Protein AF-A0A7C1RF71-F1 (afdb_monomer_lite)

Structure (mmCIF, N/CA/C/O backbone):
data_AF-A0A7C1RF71-F1
#
_entry.id   AF-A0A7C1RF71-F1
#
loop_
_atom_site.group_PDB
_atom_site.id
_atom_site.type_symbol
_atom_site.label_atom_id
_atom_site.label_alt_id
_atom_site.label_comp_id
_atom_site.label_asym_id
_atom_site.label_entity_id
_atom_site.label_seq_id
_atom_site.pdbx_PDB_ins_code
_atom_site.Cartn_x
_atom_site.Cartn_y
_atom_site.Cartn_z
_atom_site.occupancy
_atom_site.B_iso_or_equiv
_atom_site.auth_seq_id
_atom_site.auth_comp_id
_atom_site.auth_asym_id
_atom_site.auth_atom_id
_atom_site.pdbx_PDB_model_num
ATOM 1 N N . MET A 1 1 ? 1.814 18.858 -8.498 1.00 50.31 1 MET A N 1
ATOM 2 C CA . MET A 1 1 ? 1.607 17.624 -7.717 1.00 50.31 1 MET A CA 1
ATOM 3 C C . MET A 1 1 ? 2.454 16.558 -8.390 1.00 50.31 1 MET A C 1
ATOM 5 O O . MET A 1 1 ? 2.471 16.549 -9.613 1.00 50.31 1 MET A O 1
ATOM 9 N N . ASP A 1 2 ? 3.241 15.791 -7.637 1.00 55.66 2 ASP A N 1
ATOM 10 C CA . ASP A 1 2 ? 4.167 14.794 -8.194 1.00 55.66 2 ASP A CA 1
ATOM 11 C C . ASP A 1 2 ? 3.355 13.602 -8.730 1.00 55.66 2 ASP A C 1
ATOM 13 O O . ASP A 1 2 ? 2.706 12.891 -7.962 1.00 55.66 2 ASP A O 1
ATOM 17 N N . GLU A 1 3 ? 3.328 13.398 -10.048 1.00 57.34 3 GLU A N 1
ATOM 18 C CA . GLU A 1 3 ? 2.501 12.356 -10.688 1.00 57.34 3 GLU A CA 1
ATOM 19 C C . GLU A 1 3 ? 2.840 10.950 -10.162 1.00 57.34 3 GLU A C 1
ATOM 21 O O . GLU A 1 3 ? 1.963 10.101 -10.032 1.00 57.34 3 GLU A O 1
ATOM 26 N N . LYS A 1 4 ? 4.093 10.730 -9.741 1.00 57.09 4 LYS A N 1
ATOM 27 C CA . LYS A 1 4 ? 4.547 9.453 -9.174 1.00 57.09 4 LYS A CA 1
ATOM 28 C C . LYS A 1 4 ? 3.933 9.138 -7.816 1.00 57.09 4 LYS A C 1
ATOM 30 O O . LYS A 1 4 ? 3.620 7.984 -7.564 1.00 57.09 4 LYS A O 1
ATOM 35 N N . LEU A 1 5 ? 3.746 10.135 -6.950 1.00 60.12 5 LEU A N 1
ATOM 36 C CA . LEU A 1 5 ? 3.077 9.931 -5.659 1.00 60.12 5 LEU A CA 1
ATOM 37 C C . LEU A 1 5 ? 1.615 9.513 -5.860 1.00 60.12 5 LEU A C 1
ATOM 39 O O . LEU A 1 5 ? 1.097 8.708 -5.095 1.00 60.12 5 LEU A O 1
ATOM 43 N N . THR A 1 6 ? 0.992 9.990 -6.941 1.00 70.94 6 THR A N 1
ATOM 44 C CA . THR A 1 6 ? -0.402 9.672 -7.278 1.00 70.94 6 THR A CA 1
ATOM 45 C C . THR A 1 6 ? -0.566 8.191 -7.643 1.00 70.94 6 THR A C 1
ATOM 47 O O . THR A 1 6 ? -1.479 7.544 -7.144 1.00 70.94 6 THR A O 1
ATOM 50 N N . GLU A 1 7 ? 0.364 7.613 -8.416 1.00 79.50 7 GLU A N 1
ATOM 51 C CA . GLU A 1 7 ? 0.329 6.177 -8.750 1.00 79.50 7 GLU A CA 1
ATOM 52 C C . GLU A 1 7 ? 0.455 5.280 -7.505 1.00 79.50 7 GLU A C 1
ATOM 54 O O . GLU A 1 7 ? -0.262 4.289 -7.377 1.00 79.50 7 GLU A O 1
ATOM 59 N N . TYR A 1 8 ? 1.338 5.625 -6.561 1.00 82.00 8 TYR A N 1
ATOM 60 C CA . TYR A 1 8 ? 1.485 4.853 -5.322 1.00 82.00 8 TYR A CA 1
ATOM 61 C C . TYR A 1 8 ? 0.258 4.979 -4.410 1.00 82.00 8 TYR A C 1
ATOM 63 O O . TYR A 1 8 ? -0.113 3.996 -3.771 1.00 82.00 8 TYR A O 1
ATOM 71 N N . GLU A 1 9 ? -0.375 6.155 -4.343 1.00 85.38 9 GLU A N 1
ATOM 72 C CA . GLU A 1 9 ? -1.626 6.344 -3.598 1.00 85.38 9 GLU A CA 1
ATOM 73 C C . GLU A 1 9 ? -2.767 5.506 -4.202 1.00 85.38 9 GLU A C 1
ATOM 75 O O . GLU A 1 9 ? -3.475 4.811 -3.471 1.00 85.38 9 GLU A O 1
ATOM 80 N N . ASP A 1 10 ? -2.919 5.501 -5.527 1.00 87.19 10 ASP A N 1
ATOM 81 C CA . ASP A 1 10 ? -3.960 4.717 -6.200 1.00 87.19 10 ASP A CA 1
ATOM 82 C C . ASP A 1 10 ? -3.767 3.206 -5.990 1.00 87.19 10 ASP A C 1
ATOM 84 O O . ASP A 1 10 ? -4.713 2.498 -5.628 1.00 87.19 10 ASP A O 1
ATOM 88 N N . GLU A 1 11 ? -2.537 2.706 -6.136 1.00 86.94 11 GLU A N 1
ATOM 89 C CA . GLU A 1 11 ? -2.205 1.291 -5.923 1.00 86.94 11 GLU A CA 1
ATOM 90 C C . GLU A 1 11 ? -2.350 0.874 -4.452 1.00 86.94 11 GLU A C 1
ATOM 92 O O . GLU A 1 11 ? -2.882 -0.198 -4.149 1.00 86.94 11 GLU A O 1
ATOM 97 N N . ALA A 1 12 ? -1.949 1.731 -3.508 1.00 88.38 12 ALA A N 1
ATOM 98 C CA . ALA A 1 12 ? -2.153 1.485 -2.082 1.00 88.38 12 ALA A CA 1
ATOM 99 C C . ALA A 1 12 ? -3.648 1.399 -1.740 1.00 88.38 12 ALA A C 1
ATOM 101 O O . ALA A 1 12 ? -4.077 0.503 -1.006 1.00 88.38 12 ALA A O 1
ATOM 102 N N . LEU A 1 13 ? -4.460 2.293 -2.310 1.00 89.88 13 LEU A N 1
ATOM 103 C CA . LEU A 1 13 ? -5.906 2.289 -2.130 1.00 89.88 13 LEU A CA 1
ATOM 104 C C . LEU A 1 13 ? -6.546 1.029 -2.732 1.00 89.88 13 LEU A C 1
ATOM 106 O O . LEU A 1 13 ? -7.427 0.432 -2.105 1.00 89.88 13 LEU A O 1
ATOM 110 N N . LEU A 1 14 ? -6.106 0.607 -3.922 1.00 90.12 14 LEU A N 1
ATOM 111 C CA . LEU A 1 14 ? -6.543 -0.635 -4.565 1.00 90.12 14 LEU A CA 1
ATOM 112 C C . LEU A 1 14 ? -6.198 -1.861 -3.712 1.00 90.12 14 LEU A C 1
ATOM 114 O O . LEU A 1 14 ? -7.073 -2.696 -3.477 1.00 90.12 14 LEU A O 1
ATOM 118 N N . LEU A 1 15 ? -4.971 -1.944 -3.192 1.00 89.06 15 LEU A N 1
ATOM 119 C CA . LEU A 1 15 ? -4.518 -3.041 -2.332 1.00 89.06 15 LEU A CA 1
ATOM 120 C C . LEU A 1 15 ? -5.363 -3.160 -1.062 1.00 89.06 15 LEU A C 1
ATOM 122 O O . LEU A 1 15 ? -5.877 -4.241 -0.760 1.00 89.06 15 LEU A O 1
ATOM 126 N N . VAL A 1 16 ? -5.562 -2.057 -0.337 1.00 89.50 16 VAL A N 1
ATOM 127 C CA . VAL A 1 16 ? -6.357 -2.058 0.902 1.00 89.50 16 VAL A CA 1
ATOM 128 C C . VAL A 1 16 ? -7.820 -2.411 0.621 1.00 89.50 16 VAL A C 1
ATOM 130 O O . VAL A 1 16 ? -8.418 -3.177 1.374 1.00 89.50 16 VAL A O 1
ATOM 133 N N . LYS A 1 17 ? -8.398 -1.925 -0.486 1.00 88.44 17 LYS A N 1
ATOM 134 C CA . LYS A 1 17 ? -9.773 -2.269 -0.892 1.00 88.44 17 LYS A CA 1
ATOM 135 C C . LYS A 1 17 ? -9.926 -3.726 -1.322 1.00 88.44 17 LYS A C 1
ATOM 137 O O . LYS A 1 17 ? -10.964 -4.323 -1.048 1.00 88.44 17 LYS A O 1
ATOM 142 N N . ALA A 1 18 ? -8.923 -4.292 -1.989 1.00 89.31 18 ALA A N 1
ATOM 143 C CA . ALA A 1 18 ? -8.923 -5.694 -2.394 1.00 89.31 18 ALA A CA 1
ATOM 144 C C . ALA A 1 18 ? -8.780 -6.635 -1.187 1.00 89.31 18 ALA A C 1
ATOM 146 O O . ALA A 1 18 ? -9.381 -7.711 -1.165 1.00 89.31 18 ALA A O 1
ATOM 147 N N . TYR A 1 19 ? -8.027 -6.217 -0.163 1.00 88.75 19 TYR A N 1
ATOM 148 C CA . TYR A 1 19 ? -7.718 -7.031 1.014 1.00 88.75 19 TYR A CA 1
ATOM 149 C C . TYR A 1 19 ? -7.983 -6.299 2.347 1.00 88.75 19 TYR A C 1
ATOM 151 O O . TYR A 1 19 ? -7.077 -6.164 3.173 1.00 88.75 19 TYR A O 1
ATOM 159 N N . PRO A 1 20 ? -9.233 -5.892 2.641 1.00 81.94 20 PRO A N 1
ATOM 160 C CA . PRO A 1 20 ? -9.546 -5.003 3.767 1.00 81.94 20 PRO A CA 1
ATOM 161 C C . PRO A 1 20 ? -9.302 -5.619 5.152 1.00 81.94 20 PRO A C 1
ATOM 163 O O . PRO A 1 20 ? -9.210 -4.898 6.135 1.00 81.94 20 PRO A O 1
ATOM 166 N N . LYS A 1 21 ? -9.200 -6.951 5.244 1.00 8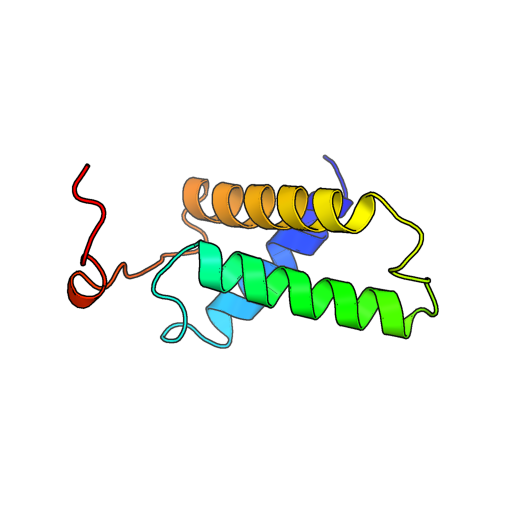4.88 21 LYS A N 1
ATOM 167 C CA . LYS A 1 21 ? -8.928 -7.686 6.495 1.00 84.88 21 LYS A CA 1
ATOM 168 C C . LYS A 1 21 ? -7.502 -8.227 6.591 1.00 84.88 21 LYS A C 1
ATOM 170 O O . LYS A 1 21 ? -7.197 -8.952 7.528 1.00 84.88 21 LYS A O 1
ATOM 175 N N . LYS A 1 22 ? -6.668 -7.973 5.579 1.00 86.12 22 LYS A N 1
ATOM 176 C CA . LYS A 1 22 ? -5.294 -8.487 5.529 1.00 86.12 22 LYS A CA 1
ATOM 177 C C . LYS A 1 22 ? -4.341 -7.608 6.327 1.00 86.12 22 LYS A C 1
ATOM 179 O O . LYS A 1 22 ? -3.396 -8.123 6.913 1.00 86.12 22 LYS A O 1
ATOM 184 N N . TYR A 1 23 ? -4.568 -6.299 6.286 1.00 87.94 23 TYR A N 1
ATOM 185 C CA . TYR A 1 23 ? -3.632 -5.311 6.795 1.00 87.94 23 TYR A CA 1
ATOM 186 C C . TYR A 1 23 ? -4.001 -4.899 8.214 1.00 87.94 23 TYR A C 1
ATOM 188 O O . TYR A 1 23 ? -5.030 -4.264 8.435 1.00 87.94 23 TYR A O 1
ATOM 196 N N . HIS A 1 24 ? -3.125 -5.241 9.155 1.00 87.06 24 HIS A N 1
ATOM 197 C CA . HIS A 1 24 ? -3.226 -4.820 10.553 1.00 87.06 24 HIS A CA 1
ATOM 198 C C . HIS A 1 24 ? -2.146 -3.802 10.920 1.00 87.06 24 HIS A C 1
ATOM 200 O O . HIS A 1 24 ? -2.190 -3.223 12.002 1.00 87.06 24 HIS A O 1
ATOM 206 N N . ARG A 1 25 ? -1.166 -3.588 10.032 1.00 86.19 25 ARG A N 1
ATOM 207 C CA . ARG A 1 25 ? -0.083 -2.615 10.191 1.00 86.19 25 ARG A CA 1
ATOM 208 C C . ARG A 1 25 ? 0.241 -1.907 8.883 1.00 86.19 25 ARG A C 1
ATOM 210 O O . ARG A 1 25 ? 0.135 -2.488 7.801 1.00 86.19 25 ARG A O 1
ATOM 217 N N . ILE A 1 26 ? 0.724 -0.674 9.000 1.00 85.62 26 ILE A N 1
ATOM 218 C CA . ILE A 1 26 ? 1.162 0.161 7.872 1.00 85.62 26 ILE A CA 1
ATOM 219 C C . ILE A 1 26 ? 2.270 -0.539 7.078 1.00 85.62 26 ILE A C 1
ATOM 221 O O . ILE A 1 26 ? 2.247 -0.568 5.848 1.00 85.62 26 ILE A O 1
ATOM 225 N N . GLU A 1 27 ? 3.220 -1.169 7.770 1.00 87.19 27 GLU A N 1
ATOM 226 C CA . GLU A 1 27 ? 4.371 -1.835 7.159 1.00 87.19 27 GLU A CA 1
ATOM 227 C C . GLU A 1 27 ? 3.977 -2.993 6.236 1.00 87.19 27 GLU A C 1
ATOM 229 O O . GLU A 1 27 ? 4.713 -3.307 5.301 1.00 87.19 27 GLU A O 1
ATOM 234 N N . GLU A 1 28 ? 2.829 -3.628 6.479 1.00 89.25 28 GLU A N 1
ATOM 235 C CA . GLU A 1 28 ? 2.323 -4.719 5.642 1.00 89.25 28 GLU A CA 1
ATOM 236 C C . GLU A 1 28 ? 1.834 -4.187 4.295 1.00 89.25 28 GLU A C 1
ATOM 238 O O . GLU A 1 28 ? 2.148 -4.771 3.259 1.00 89.25 28 GLU A O 1
ATOM 243 N N . ILE A 1 29 ? 1.157 -3.035 4.303 1.00 89.06 29 ILE A N 1
ATOM 244 C CA . ILE A 1 29 ? 0.728 -2.342 3.084 1.00 89.06 29 ILE A CA 1
ATOM 245 C C . ILE A 1 29 ? 1.954 -1.865 2.309 1.00 89.06 29 ILE A C 1
ATOM 247 O O . ILE A 1 29 ? 2.067 -2.146 1.122 1.00 89.06 29 ILE A O 1
ATOM 251 N N . ILE A 1 30 ? 2.909 -1.211 2.981 1.00 88.94 30 ILE A N 1
ATOM 252 C CA . ILE A 1 30 ? 4.141 -0.711 2.348 1.00 88.94 30 ILE A CA 1
ATOM 253 C C . ILE A 1 30 ? 4.918 -1.856 1.688 1.00 88.94 30 ILE A C 1
ATOM 255 O O . ILE A 1 30 ? 5.408 -1.715 0.566 1.00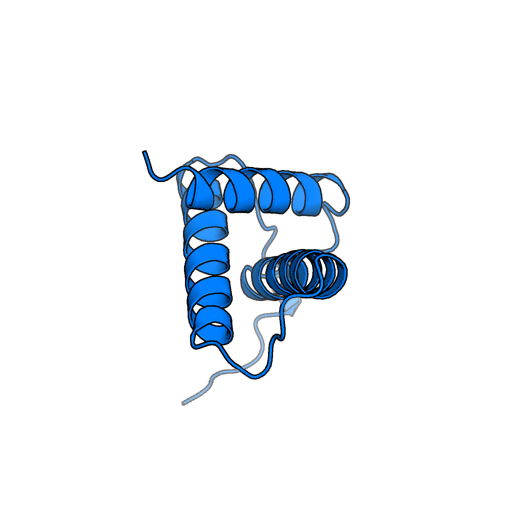 88.94 30 ILE A O 1
ATOM 259 N N . LYS A 1 31 ? 5.044 -3.002 2.369 1.00 86.94 31 LYS A N 1
ATOM 260 C CA . LYS A 1 31 ? 5.760 -4.168 1.842 1.00 86.94 31 LYS A CA 1
ATOM 261 C C . LYS A 1 31 ? 5.086 -4.727 0.590 1.00 86.94 31 LYS A C 1
ATOM 263 O O . LYS A 1 31 ? 5.781 -5.008 -0.387 1.00 86.94 31 LYS A O 1
ATOM 268 N N . ASP A 1 32 ? 3.767 -4.883 0.621 1.00 88.69 32 ASP A N 1
ATOM 269 C CA . ASP A 1 32 ? 3.004 -5.394 -0.516 1.00 88.69 32 ASP A CA 1
ATOM 270 C C . ASP A 1 32 ? 3.011 -4.412 -1.691 1.00 88.69 32 ASP A C 1
ATOM 272 O O . ASP A 1 32 ? 3.288 -4.815 -2.818 1.00 88.69 32 ASP A O 1
ATOM 276 N N . LEU A 1 33 ? 2.795 -3.123 -1.424 1.00 87.06 33 LEU A N 1
ATOM 277 C CA . LEU A 1 33 ? 2.837 -2.050 -2.417 1.00 87.06 33 LEU A CA 1
ATOM 278 C C . LEU A 1 33 ? 4.197 -1.989 -3.113 1.00 87.06 33 LEU A C 1
ATOM 280 O O . LEU A 1 33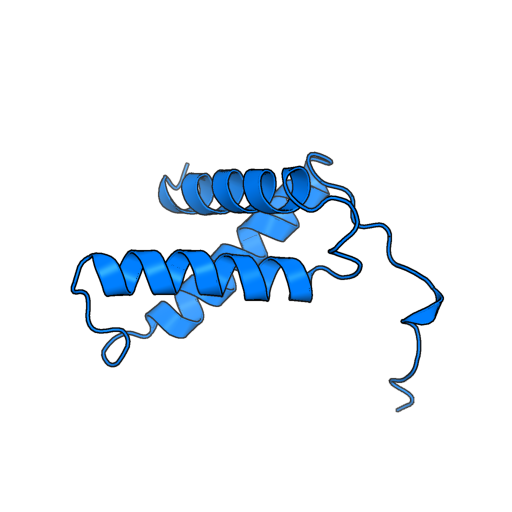 ? 4.278 -1.925 -4.340 1.00 87.06 33 LEU A O 1
ATOM 284 N N . ARG A 1 34 ? 5.281 -2.101 -2.338 1.00 83.44 34 ARG A N 1
ATOM 285 C CA . ARG A 1 34 ? 6.634 -2.206 -2.887 1.00 83.44 34 ARG A CA 1
ATOM 286 C C . ARG A 1 34 ? 6.786 -3.446 -3.764 1.00 83.44 34 ARG A C 1
ATOM 288 O O . ARG A 1 34 ? 7.420 -3.345 -4.808 1.00 83.44 34 ARG A O 1
ATOM 295 N N . SER A 1 35 ? 6.245 -4.598 -3.359 1.00 83.31 35 SER A N 1
ATOM 296 C CA . SER A 1 35 ? 6.323 -5.825 -4.163 1.00 83.31 35 SER A CA 1
ATOM 297 C C . SER A 1 35 ? 5.619 -5.649 -5.505 1.00 83.31 35 SER A C 1
ATOM 299 O O . SER A 1 35 ? 6.232 -5.901 -6.534 1.00 83.31 35 SER A O 1
ATOM 301 N N . VAL A 1 36 ? 4.385 -5.132 -5.501 1.00 81.25 36 VAL A N 1
ATOM 302 C CA . VAL A 1 36 ? 3.607 -4.869 -6.723 1.00 81.25 36 VAL A CA 1
ATOM 303 C C . VAL A 1 36 ? 4.359 -3.922 -7.656 1.00 81.25 36 VAL A C 1
ATOM 305 O O . VAL A 1 36 ? 4.495 -4.198 -8.849 1.00 81.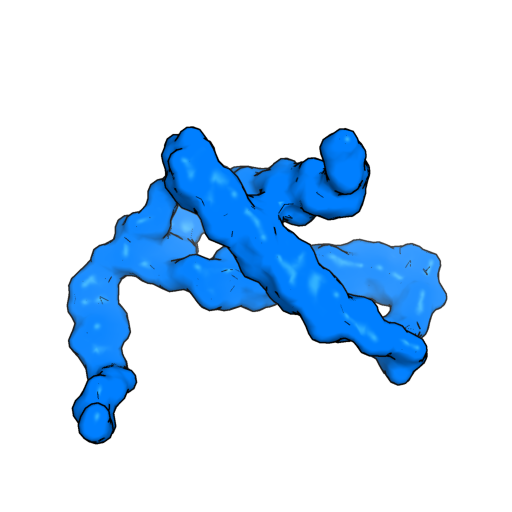25 36 VAL A O 1
ATOM 308 N N . TYR A 1 37 ? 4.915 -2.838 -7.114 1.00 76.56 37 TYR A N 1
ATOM 309 C CA . TYR A 1 37 ? 5.664 -1.882 -7.919 1.00 76.56 37 TYR A CA 1
ATOM 310 C C . TYR A 1 37 ? 6.957 -2.483 -8.476 1.00 76.56 37 TYR A C 1
ATOM 312 O O . TYR A 1 37 ? 7.271 -2.283 -9.645 1.00 76.56 37 TYR A O 1
ATOM 320 N N . MET A 1 38 ? 7.710 -3.241 -7.672 1.00 75.44 38 MET A N 1
ATOM 321 C CA . MET A 1 38 ? 8.931 -3.912 -8.129 1.00 75.44 38 MET A CA 1
ATOM 322 C C . MET A 1 38 ? 8.636 -4.966 -9.197 1.00 75.44 38 MET A C 1
ATOM 324 O O . MET A 1 38 ? 9.367 -5.029 -10.181 1.00 75.44 38 MET A O 1
ATOM 328 N N . ASP A 1 39 ? 7.556 -5.734 -9.059 1.00 77.31 39 ASP A N 1
ATOM 329 C CA . ASP A 1 39 ? 7.136 -6.717 -10.060 1.00 77.31 39 ASP A CA 1
ATOM 330 C C . ASP A 1 39 ? 6.762 -6.025 -11.380 1.00 77.31 39 ASP A C 1
ATOM 332 O O . ASP A 1 39 ? 7.225 -6.432 -12.448 1.00 77.31 39 ASP A O 1
ATOM 336 N N . ALA A 1 40 ? 6.013 -4.918 -11.320 1.00 73.69 40 ALA A N 1
ATOM 337 C CA . ALA A 1 40 ? 5.699 -4.097 -12.490 1.00 73.69 40 ALA A CA 1
ATOM 338 C C . ALA A 1 40 ? 6.954 -3.458 -13.117 1.00 73.69 40 ALA A C 1
ATOM 340 O O . ALA A 1 40 ? 7.077 -3.376 -14.342 1.00 73.69 40 ALA A O 1
ATOM 341 N N . TYR A 1 41 ? 7.909 -3.028 -12.290 1.00 72.44 41 TYR A N 1
ATOM 342 C CA . TYR A 1 41 ? 9.176 -2.439 -12.722 1.00 72.44 41 TYR A CA 1
ATOM 343 C C . TYR A 1 41 ? 10.061 -3.464 -13.446 1.00 72.44 41 TYR A C 1
ATOM 345 O O . TYR A 1 41 ? 10.567 -3.197 -14.538 1.00 72.44 41 TYR A O 1
ATOM 353 N N . LEU A 1 42 ? 10.179 -4.668 -12.879 1.00 71.06 42 LEU A N 1
ATOM 354 C CA . LEU A 1 42 ? 10.890 -5.799 -13.473 1.00 71.06 42 LEU A CA 1
ATOM 355 C C . LEU A 1 42 ? 10.219 -6.275 -14.766 1.00 71.06 42 LEU A C 1
ATOM 357 O O . LEU A 1 42 ? 10.911 -6.544 -15.748 1.00 71.06 42 LEU A O 1
ATOM 361 N N . ALA A 1 43 ? 8.884 -6.322 -14.810 1.00 76.38 43 ALA A N 1
ATOM 362 C CA . ALA A 1 43 ? 8.126 -6.688 -16.008 1.00 76.38 43 ALA A CA 1
ATOM 363 C C . ALA A 1 43 ? 8.351 -5.712 -17.177 1.00 76.38 43 ALA A C 1
ATOM 365 O O . ALA A 1 43 ? 8.282 -6.109 -18.339 1.00 76.38 43 ALA A O 1
ATOM 366 N N . ARG A 1 44 ? 8.685 -4.447 -16.887 1.00 74.81 44 ARG A N 1
ATOM 367 C CA . ARG A 1 44 ? 9.092 -3.442 -17.886 1.00 74.81 44 ARG A CA 1
ATOM 368 C C . ARG A 1 44 ? 10.552 -3.590 -18.345 1.00 74.81 44 ARG A C 1
ATOM 370 O O . ARG A 1 44 ? 11.026 -2.768 -19.124 1.00 74.81 44 ARG A O 1
ATOM 377 N N . GLY A 1 45 ? 11.264 -4.626 -17.894 1.00 71.38 45 GLY A N 1
ATOM 378 C CA . GLY A 1 45 ? 12.647 -4.918 -18.283 1.00 71.38 45 GLY A CA 1
ATOM 379 C C . GLY A 1 45 ? 13.688 -4.012 -17.622 1.00 71.38 45 GLY A C 1
ATOM 380 O O . GLY A 1 45 ? 14.830 -3.952 -18.077 1.00 71.38 45 GLY A O 1
ATOM 381 N N . LEU A 1 46 ? 13.306 -3.288 -16.567 1.00 66.50 46 LEU A N 1
ATOM 382 C CA . LEU A 1 46 ? 14.193 -2.380 -15.850 1.00 66.50 46 LEU A CA 1
ATOM 383 C C . LEU A 1 46 ? 14.961 -3.159 -14.770 1.00 66.50 46 LEU A C 1
ATOM 385 O O . LEU A 1 46 ? 14.374 -3.860 -13.948 1.00 66.50 46 LEU A O 1
ATOM 389 N N . ASP A 1 47 ? 16.295 -3.067 -14.785 1.00 61.91 47 ASP A N 1
ATOM 390 C CA . ASP A 1 47 ? 17.161 -3.837 -13.883 1.00 61.91 47 ASP A CA 1
ATOM 391 C C . ASP A 1 47 ? 17.124 -3.264 -12.458 1.00 61.91 47 ASP A C 1
ATOM 393 O O . ASP A 1 47 ? 17.734 -2.233 -12.161 1.00 61.91 47 ASP A O 1
ATOM 397 N N . ALA A 1 48 ? 16.436 -3.969 -11.556 1.00 58.66 48 ALA A N 1
ATOM 398 C CA . ALA A 1 48 ? 16.316 -3.606 -10.144 1.00 58.66 48 ALA A CA 1
ATOM 399 C C . ALA A 1 48 ? 17.666 -3.555 -9.399 1.00 58.66 48 ALA A C 1
ATOM 401 O O . ALA A 1 48 ? 17.748 -2.987 -8.310 1.00 58.66 48 ALA A O 1
ATOM 402 N N . ARG A 1 49 ? 18.744 -4.121 -9.968 1.00 57.09 49 ARG A N 1
ATOM 403 C CA . ARG A 1 49 ? 20.085 -4.135 -9.354 1.00 57.09 49 ARG A CA 1
ATOM 404 C C . ARG A 1 49 ? 20.840 -2.815 -9.471 1.00 57.09 49 ARG A C 1
ATOM 406 O O . ARG A 1 49 ? 21.879 -2.664 -8.832 1.00 57.09 49 ARG A O 1
ATOM 413 N N . ARG A 1 50 ? 20.365 -1.867 -10.286 1.00 51.09 50 ARG A N 1
ATOM 414 C CA . ARG A 1 50 ? 21.136 -0.664 -10.640 1.00 51.09 50 ARG A CA 1
ATOM 415 C C . ARG A 1 50 ? 20.719 0.608 -9.919 1.00 51.09 50 ARG A C 1
ATOM 417 O O . ARG A 1 50 ? 21.297 1.662 -10.166 1.00 51.09 50 ARG A O 1
ATOM 424 N N . THR A 1 51 ? 19.717 0.540 -9.058 1.00 49.75 51 THR A N 1
ATOM 425 C CA . THR A 1 51 ? 19.010 1.743 -8.649 1.00 49.75 51 THR A CA 1
ATOM 426 C C . THR A 1 51 ? 18.907 1.842 -7.137 1.00 49.75 51 THR A C 1
ATOM 428 O O . THR A 1 51 ? 18.244 1.037 -6.487 1.00 49.75 51 THR A O 1
ATOM 431 N N . SER A 1 52 ? 19.414 2.957 -6.616 1.00 52.53 52 SER A N 1
ATOM 432 C CA . SER A 1 52 ? 1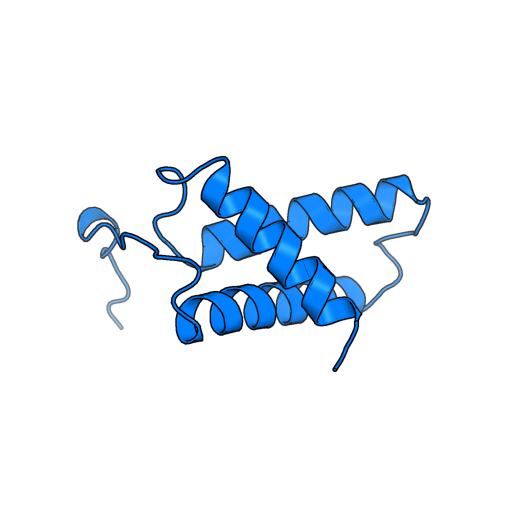8.926 3.632 -5.405 1.00 52.53 52 SER A CA 1
ATOM 433 C C . SER A 1 52 ? 17.389 3.765 -5.345 1.00 52.53 52 SER A C 1
ATOM 435 O O . SER A 1 52 ? 16.840 4.146 -4.319 1.00 52.53 52 SER A O 1
ATOM 437 N N . GLN A 1 53 ? 16.665 3.400 -6.413 1.00 53.03 53 GLN A N 1
ATOM 438 C CA . GLN A 1 53 ? 15.212 3.257 -6.449 1.00 53.03 53 GLN A CA 1
ATOM 439 C C . GLN A 1 53 ? 14.637 2.173 -5.538 1.00 53.03 53 GLN A C 1
ATOM 441 O O . GLN A 1 53 ? 13.449 2.242 -5.249 1.00 53.03 53 GLN A O 1
ATOM 446 N N . GLY A 1 54 ? 15.425 1.204 -5.058 1.00 55.91 54 GLY A N 1
ATOM 447 C CA . GLY A 1 54 ? 14.941 0.279 -4.025 1.00 55.91 54 GLY A CA 1
ATOM 448 C C . GLY A 1 54 ? 14.522 1.014 -2.745 1.00 55.91 54 GLY A C 1
ATOM 449 O O . GLY A 1 54 ? 13.500 0.667 -2.152 1.00 55.91 54 GLY A O 1
ATOM 450 N N . ASP A 1 55 ? 15.269 2.066 -2.394 1.00 61.75 55 ASP A N 1
ATOM 451 C CA . ASP A 1 55 ? 14.972 2.963 -1.277 1.00 61.75 55 ASP A CA 1
ATOM 452 C C . ASP A 1 55 ? 13.960 4.045 -1.675 1.00 61.75 55 ASP A C 1
ATOM 454 O O . ASP A 1 55 ? 13.051 4.329 -0.904 1.00 61.75 55 ASP A O 1
ATOM 458 N N . ILE A 1 56 ? 14.028 4.588 -2.902 1.00 59.88 56 ILE A N 1
ATOM 459 C CA . ILE A 1 56 ? 13.025 5.565 -3.384 1.00 59.88 56 ILE A CA 1
ATOM 460 C C . ILE A 1 56 ? 11.626 4.937 -3.429 1.00 59.88 56 ILE A C 1
ATOM 462 O O . ILE A 1 56 ? 10.660 5.587 -3.051 1.00 59.88 56 ILE A O 1
ATOM 466 N N . GLY A 1 57 ? 11.504 3.672 -3.840 1.00 73.00 57 GLY A N 1
ATOM 467 C CA . GLY A 1 57 ? 10.231 2.952 -3.855 1.00 73.00 57 GLY A CA 1
ATOM 468 C C . GLY A 1 57 ? 9.706 2.646 -2.454 1.00 73.00 57 GLY A C 1
ATOM 469 O O . GLY A 1 57 ? 8.499 2.615 -2.254 1.00 73.00 57 GLY A O 1
ATOM 470 N N . LEU A 1 58 ? 10.593 2.471 -1.466 1.00 78.44 58 LEU A N 1
ATOM 471 C CA . LEU A 1 58 ? 10.193 2.328 -0.066 1.00 78.44 58 LEU A CA 1
ATOM 472 C C . LEU A 1 58 ? 9.700 3.660 0.513 1.00 78.44 58 LEU A C 1
ATOM 474 O O . LEU A 1 58 ? 8.663 3.680 1.171 1.00 78.44 58 LEU A O 1
ATOM 478 N N . THR A 1 59 ? 10.420 4.755 0.256 1.00 82.44 59 THR A N 1
ATOM 479 C CA . THR A 1 59 ? 10.025 6.097 0.700 1.00 82.44 59 THR A CA 1
ATOM 480 C C . THR A 1 59 ? 8.711 6.521 0.052 1.00 82.44 59 THR A C 1
ATOM 482 O O . THR A 1 59 ? 7.789 6.888 0.767 1.00 82.44 59 THR A O 1
ATOM 485 N N . ALA A 1 60 ? 8.573 6.369 -1.268 1.00 81.88 60 ALA A N 1
ATOM 486 C CA . ALA A 1 60 ? 7.342 6.702 -1.985 1.00 81.88 60 ALA A CA 1
ATOM 487 C C . ALA A 1 60 ? 6.151 5.843 -1.529 1.00 81.88 60 ALA A C 1
ATOM 489 O O . ALA A 1 60 ? 5.060 6.363 -1.319 1.00 81.88 60 ALA A O 1
ATOM 490 N N . ALA A 1 61 ? 6.361 4.538 -1.308 1.00 84.94 61 ALA A N 1
ATOM 491 C CA . ALA A 1 61 ? 5.328 3.662 -0.759 1.00 84.94 61 ALA A CA 1
ATOM 492 C C . ALA A 1 61 ? 4.898 4.089 0.651 1.00 84.94 61 ALA A C 1
ATOM 494 O O . ALA A 1 61 ? 3.714 4.036 0.973 1.00 84.94 61 ALA A O 1
ATOM 495 N N . ARG A 1 62 ? 5.845 4.519 1.493 1.00 89.06 62 ARG A N 1
ATOM 496 C CA . ARG A 1 62 ? 5.541 5.031 2.831 1.00 89.06 62 ARG A CA 1
ATOM 497 C C . ARG A 1 62 ? 4.752 6.336 2.765 1.00 89.06 62 ARG A C 1
ATOM 499 O O . ARG A 1 62 ? 3.686 6.396 3.364 1.00 89.06 62 ARG A O 1
ATOM 506 N N . GLU A 1 63 ? 5.237 7.324 2.017 1.00 88.88 63 GLU A N 1
ATOM 507 C CA . GLU A 1 63 ? 4.579 8.629 1.868 1.00 88.88 63 GLU A CA 1
ATOM 508 C C . GLU A 1 63 ? 3.154 8.489 1.321 1.00 88.88 63 GLU A C 1
ATOM 510 O O . GLU A 1 63 ? 2.240 9.139 1.819 1.00 88.88 63 GLU A O 1
ATOM 515 N N . ALA A 1 64 ? 2.933 7.593 0.356 1.00 88.62 64 ALA A N 1
ATOM 516 C CA . ALA A 1 64 ? 1.600 7.328 -0.175 1.00 88.62 64 ALA A CA 1
ATOM 517 C C . ALA A 1 64 ? 0.658 6.725 0.879 1.00 88.62 64 ALA A C 1
ATOM 519 O O . ALA A 1 64 ? -0.469 7.187 1.045 1.00 88.62 64 ALA A O 1
ATOM 520 N N . VAL A 1 65 ? 1.103 5.706 1.622 1.00 89.81 65 VAL A N 1
ATOM 521 C CA . VAL A 1 65 ? 0.266 5.069 2.654 1.00 89.81 65 VAL A CA 1
ATOM 522 C C . VAL A 1 65 ? -0.022 6.035 3.808 1.00 89.81 65 VAL A C 1
ATOM 524 O O . VAL A 1 65 ? -1.162 6.106 4.268 1.00 89.81 65 VAL A O 1
ATOM 527 N N . GLU A 1 66 ? 0.972 6.808 4.248 1.00 89.88 66 GLU A N 1
ATOM 528 C CA . GLU A 1 66 ? 0.809 7.851 5.270 1.00 89.88 66 GLU A CA 1
ATOM 529 C C . GLU A 1 66 ? -0.147 8.954 4.791 1.00 89.88 66 GLU A C 1
ATOM 531 O O . GLU A 1 66 ? -1.104 9.281 5.494 1.00 89.88 66 GLU A O 1
ATOM 536 N N . GLY A 1 67 ? 0.012 9.442 3.557 1.00 90.00 67 GLY A N 1
ATOM 537 C CA . GLY A 1 67 ? -0.879 10.441 2.964 1.00 90.00 67 GLY A CA 1
ATOM 538 C C . GLY A 1 67 ? -2.332 9.966 2.864 1.00 90.00 67 GLY A C 1
ATOM 539 O O . GLY A 1 67 ? -3.261 10.725 3.147 1.00 90.00 67 GLY A O 1
ATOM 540 N N . LEU A 1 68 ? -2.565 8.695 2.525 1.00 90.06 68 LEU A N 1
ATOM 541 C CA . LEU A 1 68 ? -3.912 8.115 2.509 1.00 90.06 68 LEU A CA 1
ATOM 542 C C . LEU A 1 68 ? -4.529 7.993 3.909 1.00 90.06 68 LEU A C 1
ATOM 544 O O . LEU A 1 68 ? -5.746 8.156 4.044 1.00 90.06 68 LEU A O 1
ATOM 548 N N . LEU A 1 69 ? -3.723 7.715 4.937 1.00 88.06 69 LEU A N 1
ATOM 549 C CA . LEU A 1 69 ? -4.173 7.685 6.333 1.00 88.06 69 LEU A CA 1
ATOM 550 C C . LEU A 1 69 ? -4.537 9.082 6.830 1.00 88.06 69 LEU A C 1
ATOM 552 O O . LEU A 1 69 ? -5.611 9.259 7.403 1.00 88.06 69 LEU A O 1
ATOM 556 N N . GLU A 1 70 ? -3.695 10.082 6.559 1.00 89.81 70 GLU A N 1
ATOM 557 C CA . GLU A 1 70 ? -3.969 11.482 6.903 1.00 89.81 70 GLU A CA 1
ATOM 558 C C . GLU A 1 70 ? -5.259 11.983 6.242 1.00 89.81 70 GLU A C 1
ATOM 560 O O . GLU A 1 70 ? -6.086 12.636 6.881 1.00 89.81 70 GLU A O 1
ATOM 565 N N . LYS A 1 71 ? -5.492 11.601 4.979 1.00 89.94 71 LYS A N 1
ATOM 566 C CA . LYS A 1 71 ? -6.729 11.899 4.237 1.00 89.94 71 LYS A CA 1
ATOM 567 C C . LYS A 1 71 ? -7.931 11.047 4.678 1.00 89.94 71 LYS A C 1
ATOM 569 O O . LYS A 1 71 ? -9.024 11.238 4.148 1.00 89.94 71 LYS A O 1
ATOM 574 N N . SER A 1 72 ? -7.758 10.105 5.612 1.00 88.00 72 SER A N 1
ATOM 575 C CA . SER A 1 72 ? -8.786 9.138 6.040 1.00 88.00 72 SER A CA 1
ATOM 576 C C . SER A 1 72 ? -9.388 8.311 4.890 1.00 88.00 72 SER A C 1
ATOM 578 O O . SER A 1 72 ? -10.534 7.864 4.965 1.00 88.00 72 SER A O 1
ATOM 580 N N . LEU A 1 73 ? -8.626 8.107 3.811 1.00 87.94 73 LEU A N 1
ATOM 581 C CA . LEU A 1 73 ? -9.041 7.322 2.641 1.00 87.94 73 LEU A CA 1
ATOM 582 C C . LEU A 1 73 ? -8.852 5.819 2.854 1.00 87.94 73 LEU A C 1
ATOM 584 O O . LEU A 1 73 ? -9.541 5.011 2.229 1.00 87.94 73 LEU A O 1
ATOM 588 N N . ILE A 1 74 ? -7.941 5.451 3.753 1.00 86.31 74 ILE A N 1
ATOM 589 C CA . ILE A 1 74 ? -7.763 4.090 4.249 1.00 86.31 74 ILE A CA 1
ATOM 590 C C . ILE A 1 74 ? -7.823 4.095 5.774 1.00 86.31 74 ILE A C 1
ATOM 592 O O . ILE A 1 74 ? -7.520 5.094 6.425 1.00 86.31 74 ILE A O 1
ATOM 596 N N . LYS A 1 75 ? -8.209 2.958 6.350 1.00 84.88 75 LYS A N 1
ATOM 597 C CA . LYS A 1 75 ? -8.184 2.729 7.791 1.00 84.88 75 LYS A CA 1
ATOM 598 C C . LYS A 1 75 ? -7.517 1.390 8.045 1.00 84.88 75 LYS A C 1
ATOM 600 O O . LYS A 1 75 ? -7.868 0.403 7.404 1.00 84.88 75 LYS A O 1
ATOM 605 N N . ILE A 1 76 ? -6.578 1.371 8.980 1.00 80.56 76 ILE A N 1
ATOM 606 C CA . ILE A 1 76 ? -5.951 0.142 9.452 1.00 80.56 76 ILE A CA 1
ATOM 607 C C . ILE A 1 76 ? -6.587 -0.174 10.792 1.00 80.56 76 ILE A C 1
ATOM 609 O O . ILE A 1 76 ? -6.563 0.639 11.717 1.00 80.56 76 ILE A O 1
ATOM 613 N N . GLU A 1 77 ? -7.212 -1.341 10.877 1.00 72.75 77 GLU A N 1
ATOM 614 C CA . GLU A 1 77 ? -7.622 -1.886 12.161 1.00 72.75 77 GLU A CA 1
ATOM 615 C C . GLU A 1 77 ? -6.378 -2.493 12.800 1.00 72.75 77 GLU A C 1
ATOM 617 O O . GLU A 1 77 ? -6.064 -3.668 12.589 1.00 72.75 77 GLU A O 1
ATOM 622 N N . GLU A 1 78 ? -5.633 -1.648 13.519 1.00 65.06 78 GLU A N 1
ATOM 623 C CA . GLU A 1 78 ? -4.524 -2.093 14.357 1.00 65.06 78 GLU A CA 1
ATOM 624 C C . GLU A 1 78 ? -5.074 -3.109 15.357 1.00 65.06 78 GLU A C 1
ATOM 626 O O . GLU A 1 78 ? -5.789 -2.763 16.301 1.00 65.06 78 GLU A O 1
ATOM 631 N N . ASP A 1 79 ? -4.802 -4.391 15.112 1.00 63.31 79 ASP A N 1
ATOM 632 C CA . ASP A 1 79 ? -5.246 -5.446 16.008 1.00 63.31 79 ASP A CA 1
ATOM 633 C C . ASP A 1 79 ? -4.365 -5.396 17.273 1.00 63.31 79 ASP A C 1
ATOM 635 O O . ASP A 1 79 ? -3.147 -5.621 17.193 1.00 63.31 79 ASP A O 1
ATOM 639 N N . PRO A 1 80 ? -4.950 -5.131 18.461 1.00 60.44 80 PRO A N 1
ATOM 640 C CA . PRO A 1 80 ? -4.210 -5.034 19.716 1.00 60.44 80 PRO A CA 1
ATOM 641 C C . PRO A 1 80 ? -3.437 -6.317 20.063 1.00 60.44 80 PRO A C 1
ATOM 643 O O . PRO A 1 80 ? -2.511 -6.281 20.869 1.00 60.44 80 PRO A O 1
ATOM 646 N N . ARG A 1 81 ? -3.754 -7.459 19.439 1.00 64.31 81 ARG A N 1
ATOM 647 C CA . ARG A 1 81 ? -3.036 -8.732 19.618 1.00 64.31 81 ARG A CA 1
ATOM 648 C C . ARG A 1 81 ? -1.636 -8.733 19.010 1.00 64.31 81 ARG A C 1
ATOM 650 O O . ARG A 1 81 ? -0.840 -9.599 19.361 1.00 64.31 81 ARG A O 1
ATOM 657 N N . PHE A 1 82 ? -1.321 -7.781 18.132 1.00 56.16 82 PHE A N 1
ATOM 658 C CA . PHE A 1 82 ? 0.019 -7.607 17.568 1.00 56.16 82 PHE A CA 1
ATOM 659 C C . PHE A 1 82 ? 0.875 -6.596 18.352 1.00 56.16 82 PHE A C 1
ATOM 661 O O . PHE A 1 82 ? 2.058 -6.447 18.042 1.00 56.16 82 PHE A O 1
ATOM 668 N N . TYR A 1 83 ? 0.345 -5.982 19.424 1.00 54.69 83 TYR A N 1
ATOM 669 C CA . TYR A 1 83 ? 1.138 -5.249 20.422 1.00 54.69 83 TYR A CA 1
ATOM 670 C C . TYR A 1 83 ? 1.904 -6.225 21.329 1.00 54.69 83 TYR A C 1
ATOM 672 O O . TYR A 1 83 ? 1.656 -6.332 22.527 1.00 54.69 83 TYR A O 1
ATOM 680 N N . PHE A 1 84 ? 2.876 -6.944 20.774 1.00 49.16 84 PHE A N 1
ATOM 681 C CA . PHE A 1 84 ? 3.884 -7.622 21.582 1.00 49.16 84 PHE A CA 1
ATOM 682 C C . PHE A 1 84 ? 5.290 -7.176 21.170 1.00 49.16 84 PHE A C 1
ATOM 684 O O . PHE A 1 84 ? 5.767 -7.469 20.078 1.00 49.16 84 PHE A O 1
ATOM 691 N N . LYS A 1 85 ? 5.953 -6.528 22.140 1.00 48.28 85 LYS A N 1
ATOM 692 C CA . LYS A 1 85 ? 7.386 -6.208 22.263 1.00 48.28 85 LYS A CA 1
ATOM 693 C C . LYS A 1 85 ? 7.982 -5.149 21.327 1.00 48.28 85 LYS A C 1
ATOM 695 O O . LYS A 1 85 ? 8.470 -5.463 20.246 1.00 48.28 85 LYS A O 1
ATOM 700 N N . ARG A 1 86 ? 8.246 -3.977 21.916 1.00 47.72 86 ARG A N 1
ATOM 701 C CA . ARG A 1 86 ? 9.631 -3.549 22.192 1.00 47.72 86 ARG A CA 1
ATOM 702 C C . ARG A 1 86 ? 9.713 -2.995 23.612 1.00 47.72 86 ARG A C 1
ATOM 704 O O . ARG A 1 86 ? 9.425 -1.833 23.847 1.00 47.72 86 ARG A O 1
ATOM 711 N N . ASP A 1 87 ? 10.068 -3.874 24.540 1.00 53.75 87 ASP A N 1
ATOM 712 C CA . ASP A 1 87 ? 10.691 -3.474 25.797 1.00 53.75 87 ASP A CA 1
ATOM 713 C C . ASP A 1 87 ? 12.142 -3.108 25.453 1.00 53.75 87 ASP A C 1
ATOM 715 O O . ASP A 1 87 ? 12.876 -3.958 24.926 1.00 53.75 87 ASP A O 1
ATOM 719 N N . LYS A 1 88 ? 12.516 -1.841 25.641 1.00 40.72 88 LYS A N 1
ATOM 720 C CA . LYS A 1 88 ? 13.891 -1.427 25.925 1.00 40.72 88 LYS A CA 1
ATOM 721 C C . LYS A 1 88 ? 13.943 -0.018 26.492 1.00 40.72 88 LYS A C 1
ATOM 723 O O . LYS A 1 88 ? 13.308 0.871 25.887 1.00 40.72 88 LYS A O 1
#

Secondary structure (DSSP, 8-state):
--HHHHHHHHHHHHHHHH-TTT-SSHHHHHHHHHHHHHHHHHHTT--GGG-THHHHHHHHHHHHHHHHHHTTSS-----GGG------

Foldseek 3Di:
DPVLLVVLLVLLLVVCVVCVPPFLDLVVSLVVSLVVVVVVCVVVVHDPVPDPVNVVSSVSNSCSSVVCVVVVSHDHNNDCVPPDDDDD

pLDDT: mean 75.53, std 14.28, range [40.72, 90.12]

Radius of gyration: 14.22 Å; chains: 1; bounding box: 31×26×44 Å

Sequence (88 aa):
MDEKLTEYEDEALLLVKAYPKKYHRIEEIIKDLRSVYMDAYLARGLDARRTSQGDIGLTAAREAVEGL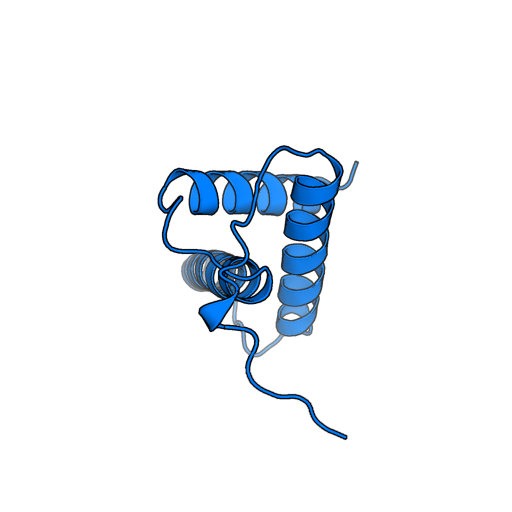LEKSLIKIEEDPRFYFKRDK